Protein AF-A0A954I5B2-F1 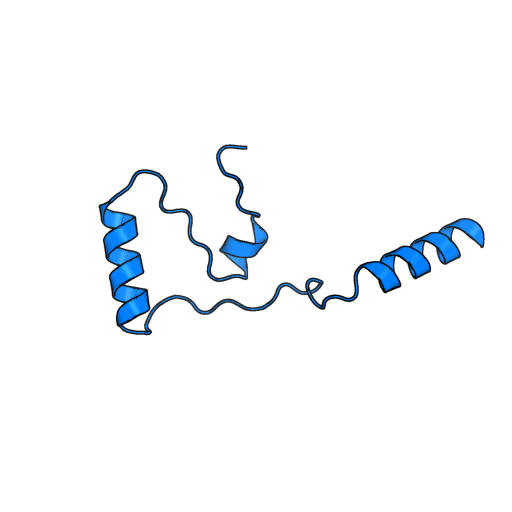(afdb_monomer_lite)

Structure (mmCIF, N/CA/C/O backbone):
data_AF-A0A954I5B2-F1
#
_entry.id   AF-A0A954I5B2-F1
#
loop_
_atom_site.group_PDB
_atom_site.id
_atom_site.type_symbol
_atom_site.label_atom_id
_atom_site.label_alt_id
_atom_site.label_comp_id
_atom_site.label_asym_id
_atom_site.label_entity_id
_atom_site.label_seq_id
_atom_site.pdbx_PDB_ins_code
_atom_site.Cartn_x
_atom_site.Cartn_y
_atom_site.Cartn_z
_atom_site.occupancy
_atom_site.B_iso_or_equiv
_atom_site.auth_seq_id
_atom_site.auth_comp_id
_atom_site.auth_asym_id
_atom_site.auth_atom_id
_atom_site.pdbx_PDB_model_num
ATOM 1 N N . ARG A 1 1 ? -0.324 17.243 0.640 1.00 71.19 1 ARG A N 1
ATOM 2 C CA . ARG A 1 1 ? 0.233 15.964 0.137 1.00 71.19 1 ARG A CA 1
ATOM 3 C C . ARG A 1 1 ?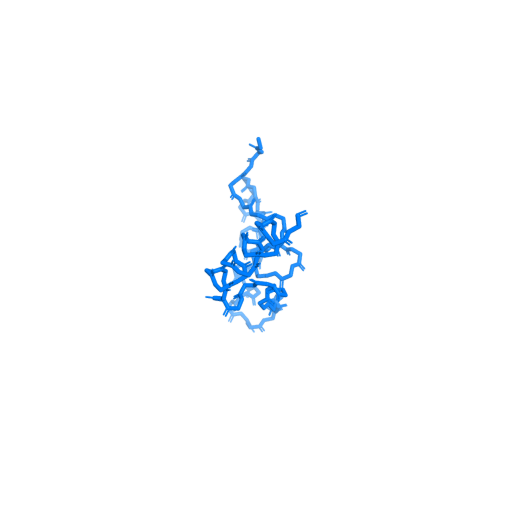 0.281 16.064 -1.377 1.00 71.19 1 ARG A C 1
ATOM 5 O O . ARG A 1 1 ? -0.643 16.636 -1.931 1.00 71.19 1 ARG A O 1
ATOM 12 N N . GLU A 1 2 ? 1.328 15.552 -2.014 1.00 84.56 2 GLU A N 1
ATOM 13 C CA . GLU A 1 2 ? 1.495 15.616 -3.478 1.00 84.56 2 GLU A CA 1
ATOM 14 C C . GLU A 1 2 ? 0.703 14.531 -4.226 1.00 84.56 2 GLU A C 1
ATOM 16 O O . GLU A 1 2 ? 0.525 14.611 -5.435 1.00 84.56 2 GLU A O 1
ATOM 21 N N . ASN A 1 3 ? 0.210 13.516 -3.512 1.00 87.44 3 ASN A N 1
ATOM 22 C CA . ASN A 1 3 ? -0.623 12.441 -4.042 1.00 87.44 3 ASN A CA 1
ATOM 23 C C . ASN A 1 3 ? -1.604 11.932 -2.967 1.00 87.44 3 ASN A C 1
ATOM 25 O O . ASN A 1 3 ? -1.491 12.286 -1.786 1.00 87.44 3 ASN A O 1
ATOM 29 N N . THR A 1 4 ? -2.579 11.126 -3.391 1.00 90.25 4 THR A N 1
ATOM 30 C CA . THR A 1 4 ? -3.616 10.516 -2.540 1.00 90.25 4 THR A CA 1
ATOM 31 C C . THR A 1 4 ? -3.255 9.114 -2.045 1.00 90.25 4 THR A C 1
ATOM 33 O O . THR A 1 4 ? -4.004 8.551 -1.245 1.00 90.25 4 THR A O 1
ATOM 36 N N . GLU A 1 5 ? -2.132 8.545 -2.492 1.00 93.69 5 GLU A N 1
ATOM 37 C CA . GLU A 1 5 ? -1.680 7.231 -2.037 1.00 93.69 5 GLU A CA 1
ATOM 38 C C . GLU A 1 5 ? -1.267 7.269 -0.563 1.00 93.69 5 GLU A C 1
ATOM 40 O O . GLU A 1 5 ? -0.859 8.294 -0.002 1.00 93.69 5 GLU A O 1
ATOM 45 N N . ARG A 1 6 ? -1.365 6.108 0.087 1.00 93.06 6 ARG A N 1
ATOM 46 C CA . ARG A 1 6 ? -0.879 5.923 1.454 1.00 93.06 6 ARG A CA 1
ATOM 47 C C . ARG A 1 6 ? 0.548 5.382 1.363 1.00 93.06 6 ARG A C 1
ATOM 49 O O . ARG A 1 6 ? 0.751 4.416 0.645 1.00 93.06 6 ARG A O 1
ATOM 56 N N . PRO A 1 7 ? 1.537 5.908 2.105 1.00 94.12 7 PRO A N 1
ATOM 57 C CA . PRO A 1 7 ? 2.916 5.412 2.017 1.00 94.12 7 PRO A CA 1
ATOM 58 C C . PRO A 1 7 ? 3.038 3.880 2.124 1.00 94.12 7 PRO A C 1
ATOM 60 O O . PRO A 1 7 ? 3.778 3.266 1.361 1.00 94.12 7 PRO A O 1
ATOM 63 N N . VAL A 1 8 ? 2.219 3.266 2.986 1.00 95.00 8 VAL A N 1
ATOM 64 C CA . VAL A 1 8 ? 2.167 1.811 3.192 1.00 95.00 8 VAL A CA 1
ATOM 65 C C . VAL A 1 8 ? 1.750 1.017 1.943 1.00 95.00 8 VAL A C 1
ATOM 67 O O . VAL A 1 8 ? 2.246 -0.083 1.721 1.00 95.00 8 VAL A O 1
ATOM 70 N N . THR A 1 9 ? 0.901 1.567 1.064 1.00 94.81 9 THR A N 1
ATOM 71 C CA . THR A 1 9 ? 0.504 0.874 -0.178 1.00 94.81 9 THR A CA 1
ATOM 72 C C . THR A 1 9 ? 1.636 0.840 -1.200 1.00 94.81 9 THR A C 1
ATOM 74 O O . THR A 1 9 ? 1.621 -0.010 -2.088 1.00 94.81 9 THR A O 1
ATOM 77 N N . VAL A 1 10 ? 2.631 1.723 -1.062 1.00 95.44 10 VAL A N 1
ATOM 78 C CA . VAL A 1 10 ? 3.830 1.757 -1.907 1.00 95.44 10 VAL A CA 1
ATOM 79 C C . VAL A 1 10 ? 4.939 0.869 -1.347 1.00 95.44 10 VAL A C 1
ATOM 81 O O . VAL A 1 10 ? 5.588 0.165 -2.126 1.00 95.44 10 VAL A O 1
ATOM 84 N N . SER A 1 11 ? 5.157 0.911 -0.026 1.00 94.56 11 SER A N 1
ATOM 85 C CA . SER A 1 11 ? 6.225 0.161 0.648 1.00 94.56 11 SER A CA 1
ATOM 86 C C . SER A 1 11 ? 5.894 -1.315 0.856 1.00 94.56 11 SER A C 1
ATOM 88 O O . SER A 1 11 ? 6.768 -2.156 0.678 1.00 94.56 11 SER A O 1
ATOM 90 N N . GLU A 1 12 ? 4.652 -1.635 1.219 1.00 95.75 12 GLU A N 1
ATOM 91 C CA . GLU A 1 12 ? 4.209 -3.008 1.498 1.00 95.75 12 GLU A CA 1
ATOM 92 C C . GLU A 1 12 ? 3.271 -3.540 0.415 1.00 95.75 12 GLU A C 1
ATOM 94 O O . GLU A 1 12 ? 3.272 -4.734 0.130 1.00 95.75 12 GLU A O 1
ATOM 99 N N . GLY A 1 13 ? 2.485 -2.660 -0.208 1.00 94.75 13 GLY A N 1
ATOM 100 C CA . GLY A 1 13 ? 1.559 -3.017 -1.277 1.00 94.75 13 GLY A CA 1
ATOM 101 C C . GLY A 1 13 ? 2.179 -3.008 -2.679 1.00 94.75 13 GLY A C 1
ATOM 102 O O . GLY A 1 13 ? 3.391 -2.926 -2.888 1.00 94.75 13 GLY A O 1
ATOM 103 N N . THR A 1 14 ? 1.309 -3.087 -3.683 1.00 95.75 14 THR A N 1
ATOM 104 C CA . THR A 1 14 ? 1.700 -3.090 -5.099 1.00 95.75 14 THR A CA 1
ATOM 105 C C . THR A 1 14 ? 1.639 -1.708 -5.753 1.00 95.75 14 THR A C 1
ATOM 107 O O . THR A 1 14 ? 2.054 -1.586 -6.903 1.00 95.75 14 THR A O 1
ATOM 110 N N . SER A 1 15 ? 1.163 -0.660 -5.066 1.00 95.25 15 SER A N 1
ATOM 111 C CA . SER A 1 15 ? 1.066 0.687 -5.649 1.00 95.25 15 SER A CA 1
ATOM 112 C C . SER A 1 15 ? 2.451 1.236 -5.989 1.00 95.25 15 SER A C 1
ATOM 114 O O . SER A 1 15 ? 3.390 1.103 -5.205 1.00 95.25 15 SER A O 1
ATOM 116 N N . THR A 1 16 ? 2.585 1.917 -7.126 1.00 95.81 16 THR A N 1
ATOM 117 C CA . THR A 1 16 ? 3.812 2.642 -7.488 1.00 95.81 16 THR A CA 1
ATOM 118 C C . THR A 1 16 ? 3.463 4.011 -8.046 1.00 95.81 16 THR A C 1
ATOM 120 O O . THR A 1 16 ? 2.701 4.139 -9.003 1.00 95.81 16 THR A O 1
ATOM 123 N N . LEU A 1 17 ? 4.037 5.051 -7.443 1.00 94.94 17 LEU A N 1
ATOM 124 C CA . LEU A 1 17 ? 3.850 6.429 -7.879 1.00 94.94 17 LEU A CA 1
ATOM 125 C C . LEU A 1 17 ? 4.661 6.687 -9.153 1.00 94.94 17 LEU A C 1
ATOM 127 O O . LEU A 1 17 ? 5.877 6.867 -9.108 1.00 94.94 17 LEU A O 1
ATOM 131 N N . CYS A 1 18 ? 3.975 6.732 -10.294 1.00 94.81 18 CYS A N 1
ATOM 132 C CA . CYS A 1 18 ? 4.601 6.996 -11.594 1.00 94.81 18 CYS A CA 1
ATOM 133 C C . CYS A 1 18 ? 4.793 8.500 -11.874 1.00 94.81 18 CYS A C 1
ATOM 135 O O . CYS A 1 18 ? 5.599 8.877 -12.727 1.00 94.81 18 CYS A O 1
ATOM 137 N N . GLY A 1 19 ? 4.078 9.370 -11.147 1.00 91.44 19 GLY A N 1
ATOM 138 C CA . GLY A 1 19 ? 4.017 10.804 -11.439 1.00 91.44 19 GLY A CA 1
ATOM 139 C C . GLY A 1 19 ? 3.514 11.068 -12.864 1.00 91.44 19 GLY A C 1
ATOM 140 O O . GLY A 1 19 ? 2.745 10.281 -13.408 1.00 91.44 19 GLY A O 1
ATOM 141 N N . ASN A 1 20 ? 4.000 12.141 -13.491 1.00 93.69 20 ASN A N 1
ATOM 142 C CA . ASN A 1 20 ? 3.684 12.490 -14.885 1.00 93.69 20 ASN A CA 1
ATOM 143 C C . ASN A 1 20 ? 4.682 11.886 -15.897 1.00 93.69 20 ASN A C 1
ATOM 145 O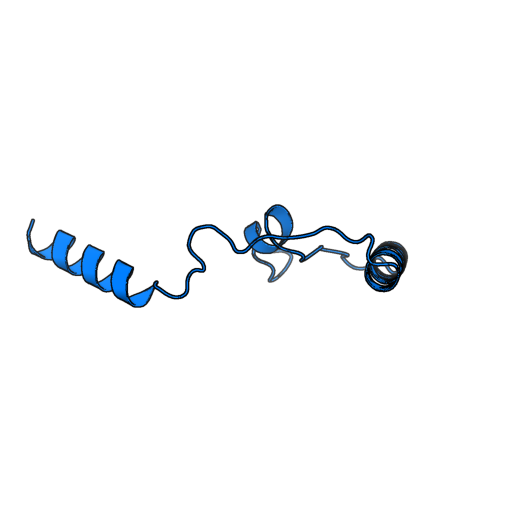 O . ASN A 1 20 ? 4.992 12.507 -16.910 1.00 93.69 20 ASN A O 1
ATOM 149 N N . SER A 1 21 ? 5.240 10.704 -15.616 1.00 96.94 21 SER A N 1
ATOM 150 C CA . SER A 1 21 ? 6.221 10.053 -16.493 1.00 96.94 21 SER A CA 1
ATOM 151 C C . SER A 1 21 ? 5.580 8.912 -17.281 1.00 96.94 21 SER A C 1
ATOM 153 O O . SER A 1 21 ? 5.290 7.848 -16.731 1.00 96.94 21 SER A O 1
ATOM 155 N N . ALA A 1 22 ? 5.405 9.125 -18.587 1.00 97.19 22 ALA A N 1
ATOM 156 C CA . ALA A 1 22 ? 4.931 8.089 -19.505 1.00 97.19 22 ALA A CA 1
ATOM 157 C C . ALA A 1 22 ? 5.901 6.896 -19.576 1.00 97.19 22 ALA A C 1
ATOM 159 O O . ALA A 1 22 ? 5.461 5.753 -19.635 1.00 97.19 22 ALA A O 1
ATOM 160 N N . GLU A 1 23 ? 7.209 7.150 -19.493 1.00 98.00 23 GLU A N 1
ATOM 161 C CA . GLU A 1 23 ? 8.242 6.105 -19.490 1.00 98.00 23 GLU A CA 1
ATOM 162 C C . GLU A 1 23 ? 8.121 5.177 -18.276 1.00 98.00 23 GLU A C 1
ATOM 164 O O . GLU A 1 23 ? 8.157 3.957 -18.425 1.00 98.00 23 GLU A O 1
ATOM 169 N N . LYS A 1 24 ? 7.919 5.734 -17.072 1.00 97.38 24 LYS A N 1
ATOM 170 C CA . LYS A 1 24 ? 7.704 4.926 -15.860 1.00 97.38 24 LYS A CA 1
ATOM 171 C C . LYS A 1 24 ? 6.423 4.105 -15.947 1.00 97.38 24 LYS A C 1
ATOM 173 O O . LYS A 1 24 ? 6.407 2.955 -15.515 1.00 97.38 24 LYS A O 1
ATOM 178 N N . LEU A 1 25 ? 5.361 4.688 -16.504 1.00 97.12 25 LEU A N 1
ATOM 179 C CA . LEU A 1 25 ? 4.096 3.985 -16.696 1.00 97.12 25 LEU A CA 1
ATOM 180 C C . LEU A 1 25 ? 4.261 2.793 -17.649 1.00 97.12 25 LEU A C 1
ATOM 182 O O . LEU A 1 25 ? 3.841 1.689 -17.311 1.00 97.12 25 LEU A O 1
ATOM 186 N N . ASP A 1 26 ? 4.894 3.002 -18.806 1.00 98.19 26 ASP A N 1
ATOM 187 C CA . ASP A 1 26 ? 5.143 1.952 -19.800 1.00 98.19 26 ASP A CA 1
ATOM 188 C C . ASP A 1 26 ? 6.038 0.832 -19.245 1.00 98.19 26 ASP A C 1
ATOM 190 O O . ASP A 1 26 ? 5.729 -0.349 -19.413 1.00 98.19 26 ASP A O 1
ATOM 194 N N . LEU A 1 27 ? 7.099 1.190 -18.513 1.00 98.06 27 LEU A N 1
ATOM 195 C CA . LEU A 1 27 ? 7.979 0.228 -17.848 1.00 98.06 27 LEU A CA 1
ATOM 196 C C . LEU A 1 27 ? 7.197 -0.689 -16.899 1.00 98.06 27 LEU A C 1
ATOM 198 O O . LEU A 1 27 ? 7.235 -1.911 -17.045 1.00 98.06 27 LEU A O 1
ATOM 202 N N . HIS A 1 28 ? 6.458 -0.110 -15.951 1.00 97.62 28 HIS A N 1
ATOM 203 C CA . HIS A 1 28 ? 5.725 -0.892 -14.958 1.00 97.62 28 HIS A CA 1
ATOM 204 C C . HIS A 1 28 ? 4.572 -1.684 -15.575 1.00 97.62 28 HIS A C 1
ATOM 206 O O . HIS A 1 28 ? 4.299 -2.804 -15.147 1.00 97.62 28 HIS A O 1
ATOM 212 N N . LEU A 1 29 ? 3.928 -1.157 -16.620 1.00 97.81 29 LEU A N 1
ATOM 213 C CA . LEU A 1 29 ? 2.911 -1.896 -17.363 1.00 97.81 29 LEU A CA 1
ATOM 214 C C . LEU A 1 29 ? 3.496 -3.164 -17.999 1.00 97.81 29 LEU A C 1
ATOM 216 O O . LEU A 1 29 ? 2.900 -4.235 -17.884 1.00 97.81 29 LEU A O 1
ATOM 220 N N . LYS A 1 30 ? 4.678 -3.075 -18.620 1.00 98.44 30 LYS A N 1
ATOM 221 C CA . LYS A 1 30 ? 5.367 -4.239 -19.199 1.00 98.44 30 LYS A CA 1
ATOM 222 C C . LYS A 1 30 ? 5.718 -5.282 -18.142 1.00 98.44 30 LYS A C 1
ATOM 224 O O . LYS A 1 30 ? 5.485 -6.466 -18.367 1.00 98.44 30 LYS A O 1
ATOM 229 N N . GLU A 1 31 ? 6.220 -4.859 -16.984 1.00 98.31 31 GLU A N 1
ATOM 230 C CA . GLU A 1 31 ? 6.521 -5.760 -15.864 1.00 98.31 31 GLU A CA 1
ATOM 231 C C . GLU A 1 31 ? 5.265 -6.478 -15.339 1.00 98.31 31 GLU A C 1
ATOM 233 O O . GLU A 1 31 ? 5.314 -7.672 -15.036 1.00 98.31 31 GLU A O 1
ATOM 238 N N . ILE A 1 32 ? 4.128 -5.774 -15.254 1.00 97.62 32 ILE A N 1
ATOM 239 C CA . ILE A 1 32 ? 2.841 -6.355 -14.839 1.00 97.62 32 ILE A CA 1
ATOM 240 C C . ILE A 1 32 ? 2.397 -7.421 -15.841 1.00 97.62 32 ILE A C 1
ATOM 242 O O . ILE A 1 32 ? 2.068 -8.537 -15.441 1.00 97.62 32 ILE A O 1
ATOM 246 N N . LEU A 1 33 ? 2.429 -7.103 -17.137 1.00 98.19 33 LEU A N 1
ATOM 247 C CA . LEU A 1 33 ? 2.024 -8.031 -18.195 1.00 98.19 33 LEU A CA 1
ATOM 248 C C . LEU A 1 33 ? 2.952 -9.249 -18.298 1.00 98.19 33 LEU A C 1
ATOM 250 O O . LEU A 1 33 ? 2.489 -10.344 -18.606 1.00 98.19 33 LEU A O 1
ATOM 254 N N . ALA A 1 34 ? 4.243 -9.078 -18.006 1.00 98.31 34 ALA A N 1
ATOM 255 C CA . ALA A 1 34 ? 5.218 -10.166 -17.954 1.00 98.31 34 ALA A CA 1
ATOM 256 C C . ALA A 1 34 ? 5.143 -11.000 -16.659 1.00 98.31 34 ALA A C 1
ATOM 258 O O . ALA A 1 34 ? 5.828 -12.015 -16.543 1.00 98.31 34 ALA A O 1
ATOM 259 N N . GLY A 1 35 ? 4.347 -10.581 -15.667 1.00 97.50 35 GLY A N 1
ATOM 260 C CA . GLY A 1 35 ? 4.275 -11.233 -14.357 1.00 97.50 35 GLY A CA 1
ATOM 261 C C . GLY A 1 35 ? 5.537 -11.064 -13.501 1.00 97.50 35 GLY A C 1
ATOM 262 O O . GLY A 1 35 ? 5.708 -11.781 -12.515 1.00 97.50 35 GLY A O 1
ATOM 263 N N . THR A 1 36 ? 6.421 -10.129 -13.861 1.00 97.94 36 THR A N 1
ATOM 264 C CA . THR A 1 36 ? 7.683 -9.840 -13.158 1.00 97.94 36 THR A CA 1
ATOM 265 C C . THR A 1 36 ? 7.580 -8.638 -12.226 1.00 97.94 36 THR A C 1
ATOM 267 O O . THR A 1 36 ? 8.565 -8.266 -11.590 1.00 97.94 36 THR A O 1
ATOM 270 N N . TYR A 1 37 ? 6.405 -8.013 -12.144 1.00 97.56 37 TYR A N 1
ATOM 271 C CA . TYR A 1 37 ? 6.177 -6.874 -11.266 1.00 97.56 37 TYR A CA 1
ATOM 272 C C . TYR A 1 37 ? 6.324 -7.226 -9.783 1.00 97.56 37 TYR A C 1
ATOM 274 O O . TYR A 1 37 ? 6.173 -8.382 -9.373 1.00 97.56 37 TYR A O 1
ATOM 282 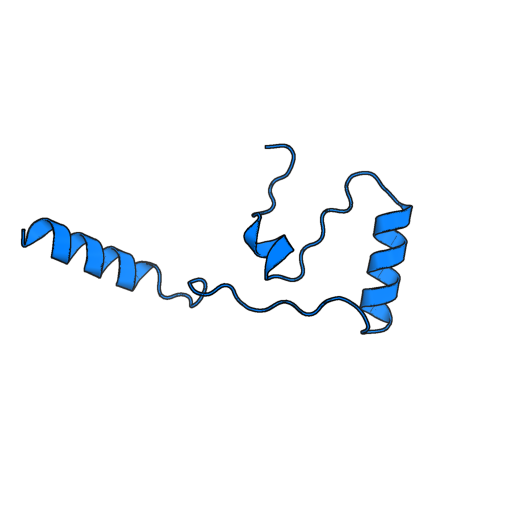N N . LYS A 1 38 ? 6.587 -6.202 -8.959 1.00 94.56 38 LYS A N 1
ATOM 283 C CA . LYS A 1 38 ? 6.734 -6.375 -7.511 1.00 94.56 38 LYS A CA 1
ATOM 284 C C . LYS A 1 38 ? 5.494 -7.040 -6.908 1.00 94.56 38 LYS A C 1
ATOM 286 O O . LYS A 1 38 ? 4.357 -6.714 -7.253 1.00 94.56 38 LYS A O 1
ATOM 291 N N . ARG A 1 39 ? 5.721 -7.951 -5.961 1.00 95.25 39 ARG A N 1
ATOM 292 C CA . ARG A 1 39 ? 4.659 -8.543 -5.143 1.00 95.25 39 ARG A CA 1
ATOM 293 C C . ARG A 1 39 ? 4.528 -7.749 -3.856 1.00 95.25 39 ARG A C 1
ATOM 295 O O . ARG A 1 39 ? 5.524 -7.517 -3.180 1.00 95.25 39 ARG A O 1
ATOM 302 N N . GLY A 1 40 ? 3.305 -7.343 -3.547 1.00 94.81 40 GLY A N 1
ATOM 303 C CA . GLY A 1 40 ? 2.970 -6.737 -2.267 1.00 94.81 40 GLY A CA 1
ATOM 304 C C . GLY A 1 40 ? 2.411 -7.765 -1.291 1.00 94.81 40 GLY A C 1
ATOM 305 O O . GLY A 1 40 ? 2.059 -8.885 -1.668 1.00 94.81 40 GLY A O 1
ATOM 306 N N . GLN A 1 41 ? 2.285 -7.345 -0.044 1.00 95.25 41 GLN A N 1
ATOM 307 C CA . GLN A 1 41 ? 1.578 -8.042 1.019 1.00 95.25 41 GLN A CA 1
ATOM 308 C C . GLN A 1 41 ? 0.486 -7.137 1.588 1.00 95.25 41 GLN A C 1
ATOM 310 O O . GLN A 1 41 ? 0.517 -5.915 1.431 1.00 95.25 41 GLN A O 1
ATOM 315 N N . CYS A 1 42 ? -0.506 -7.747 2.232 1.00 94.19 42 CYS A N 1
ATOM 316 C CA . CYS A 1 42 ? -1.484 -6.987 2.994 1.00 94.19 42 CYS A CA 1
ATOM 317 C C . CYS A 1 42 ? -0.783 -6.372 4.217 1.00 94.19 42 CYS A C 1
ATOM 319 O O . CYS A 1 42 ? -0.154 -7.129 4.959 1.00 94.19 42 CYS A O 1
ATOM 321 N N . PRO A 1 43 ? -0.897 -5.052 4.454 1.00 94.38 43 PRO A N 1
ATOM 322 C CA . PRO A 1 43 ? -0.325 -4.436 5.643 1.00 94.38 43 PRO A CA 1
ATOM 323 C C . PRO A 1 43 ? -0.845 -5.049 6.945 1.00 94.38 43 PRO A C 1
ATOM 325 O O . PRO A 1 43 ? -2.000 -5.480 7.014 1.00 94.38 43 PRO A O 1
ATOM 328 N N . GLU A 1 44 ? -0.009 -5.022 7.987 1.00 92.12 44 GLU A N 1
ATOM 329 C CA . GLU A 1 44 ? -0.167 -5.781 9.244 1.00 92.12 44 GLU A CA 1
ATOM 330 C C . GLU A 1 44 ? -1.522 -5.586 9.958 1.00 92.12 44 GLU A C 1
ATOM 332 O O . GLU A 1 44 ? -1.994 -6.476 10.657 1.00 92.12 44 GLU A O 1
ATOM 337 N N . LEU A 1 45 ? -2.217 -4.467 9.740 1.00 93.88 45 LEU A N 1
ATOM 338 C CA . LEU A 1 45 ? -3.496 -4.149 10.398 1.00 93.88 45 LEU A CA 1
ATOM 339 C C . LEU A 1 45 ? -4.664 -3.957 9.423 1.00 93.88 45 LEU A C 1
ATOM 341 O O . LEU A 1 45 ? -5.736 -3.482 9.807 1.00 93.88 45 LEU A O 1
ATOM 345 N N . TRP A 1 46 ? -4.475 -4.319 8.155 1.00 94.50 46 TRP A N 1
ATOM 346 C CA . TRP A 1 46 ? -5.512 -4.284 7.118 1.00 94.50 46 TRP A CA 1
ATOM 347 C C . TRP A 1 46 ? -6.283 -5.609 7.038 1.00 94.50 46 TRP A C 1
ATOM 349 O O . TRP A 1 46 ? -6.748 -6.035 5.989 1.00 94.50 46 TRP A O 1
ATOM 359 N N . ASP A 1 47 ? -6.464 -6.245 8.189 1.00 95.44 47 ASP A N 1
ATOM 360 C CA . ASP A 1 47 ? -7.129 -7.535 8.377 1.00 95.44 47 ASP A CA 1
ATOM 361 C C . ASP A 1 47 ? -8.669 -7.446 8.443 1.00 95.44 47 ASP A C 1
ATOM 363 O O . ASP A 1 47 ? -9.341 -8.431 8.742 1.00 95.44 47 ASP A O 1
ATOM 367 N N . GLY A 1 48 ? -9.240 -6.256 8.229 1.00 96.75 48 GLY A N 1
ATOM 368 C CA . GLY A 1 48 ? -10.682 -6.011 8.319 1.00 96.75 48 GLY A CA 1
ATOM 369 C C . GLY A 1 48 ? -11.246 -5.950 9.745 1.00 96.75 48 GLY A C 1
ATOM 370 O O . GLY A 1 48 ? -12.453 -5.795 9.908 1.00 96.75 48 GLY A O 1
ATOM 371 N N . LYS A 1 49 ? -10.413 -6.013 10.792 1.00 97.62 49 LYS A N 1
ATOM 372 C CA . LYS A 1 49 ? -10.860 -6.049 12.201 1.00 97.62 49 LYS A CA 1
ATOM 373 C C . LYS A 1 49 ? -10.779 -4.698 12.918 1.00 97.62 49 LYS A C 1
ATOM 375 O O . LYS A 1 49 ? -10.697 -4.642 14.144 1.00 97.62 49 LYS A O 1
ATOM 380 N N . ALA A 1 50 ? -10.820 -3.596 12.170 1.00 97.81 50 ALA A N 1
ATOM 381 C CA . ALA A 1 50 ? -10.708 -2.251 12.736 1.00 97.81 50 ALA A CA 1
ATOM 382 C C . ALA A 1 50 ? -11.801 -1.957 13.778 1.00 97.81 50 ALA A C 1
ATOM 384 O O . ALA A 1 50 ? -11.495 -1.419 14.835 1.00 97.81 50 ALA A O 1
ATOM 385 N N . ALA A 1 51 ? -13.050 -2.353 13.511 1.00 98.00 51 ALA A N 1
ATOM 386 C CA . ALA A 1 51 ? -14.164 -2.122 14.431 1.00 98.00 51 ALA A CA 1
ATOM 387 C C . ALA A 1 51 ? -13.945 -2.788 15.800 1.00 98.00 51 ALA A C 1
ATOM 389 O O . ALA A 1 51 ? -14.159 -2.145 16.821 1.00 98.00 51 ALA A O 1
ATOM 390 N N . ILE A 1 52 ? -13.462 -4.037 15.816 1.00 98.06 52 ILE A N 1
ATOM 391 C CA . ILE A 1 52 ? -13.181 -4.786 17.051 1.00 98.06 52 ILE A CA 1
ATOM 392 C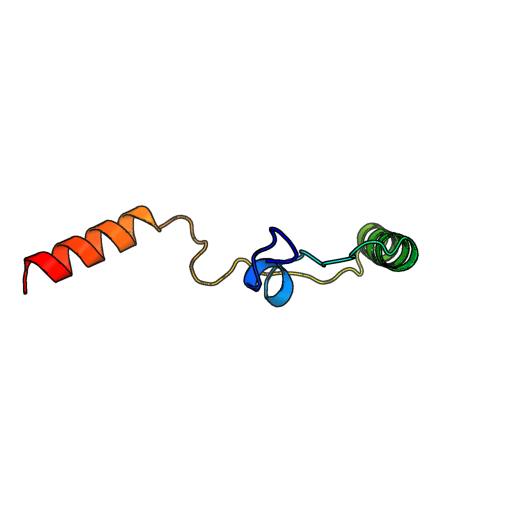 C . ILE A 1 52 ? -12.105 -4.058 17.861 1.00 98.06 52 ILE A C 1
ATOM 394 O O . ILE A 1 52 ? -12.346 -3.700 19.007 1.00 98.06 52 ILE A O 1
ATOM 398 N N . ARG A 1 53 ? -10.975 -3.716 17.225 1.00 97.69 53 ARG A N 1
ATOM 399 C CA . ARG A 1 53 ? -9.887 -2.978 17.888 1.00 97.69 53 ARG A CA 1
ATOM 400 C C . ARG A 1 53 ? -10.329 -1.627 18.452 1.00 97.69 53 ARG A C 1
ATOM 402 O O . ARG A 1 53 ? -9.844 -1.220 19.501 1.00 97.69 53 ARG A O 1
ATOM 409 N N . ILE A 1 54 ? -11.221 -0.918 17.756 1.00 97.62 54 ILE A N 1
ATOM 410 C CA . ILE A 1 54 ? -11.753 0.364 18.238 1.00 97.62 54 ILE A CA 1
ATOM 411 C C . ILE A 1 54 ? -12.599 0.154 19.496 1.00 97.62 54 ILE A C 1
ATOM 413 O O . ILE A 1 54 ? -12.431 0.897 20.459 1.00 97.62 54 ILE A O 1
ATOM 417 N N . VAL A 1 55 ? -13.492 -0.840 19.502 1.00 98.00 55 VAL A N 1
ATOM 418 C CA . VAL A 1 55 ? -14.314 -1.148 20.682 1.00 98.00 55 VAL A CA 1
ATOM 419 C C . VAL A 1 55 ? -13.429 -1.534 21.865 1.00 98.00 55 VAL A C 1
ATOM 421 O O . VAL A 1 55 ? -13.621 -0.985 22.946 1.00 98.00 55 VAL A O 1
ATOM 424 N N . ASP A 1 56 ? -12.428 -2.391 21.655 1.00 97.38 56 ASP A N 1
ATOM 425 C CA . ASP A 1 56 ? -11.497 -2.811 22.708 1.00 97.38 56 ASP A CA 1
ATOM 426 C C . ASP A 1 56 ? -10.770 -1.607 23.335 1.00 97.38 56 ASP A C 1
ATOM 428 O O . ASP A 1 56 ? -10.754 -1.463 24.557 1.00 97.38 56 ASP A O 1
ATOM 432 N N . ALA A 1 57 ? -10.260 -0.684 22.510 1.00 96.88 57 ALA A N 1
ATOM 433 C CA . ALA A 1 57 ? -9.576 0.522 22.982 1.00 96.88 57 ALA A CA 1
ATOM 434 C C . ALA A 1 57 ? -10.501 1.477 23.762 1.00 96.88 57 ALA A C 1
ATOM 436 O O . ALA A 1 57 ? -10.078 2.100 24.735 1.00 96.88 57 ALA A O 1
ATOM 437 N N . LEU A 1 58 ? -11.771 1.601 23.355 1.00 97.81 58 LEU A N 1
ATOM 438 C CA . LEU A 1 58 ? -12.755 2.406 24.087 1.00 97.81 58 LEU A CA 1
ATOM 439 C C . LEU A 1 58 ? -13.085 1.785 25.449 1.00 97.81 58 LEU A C 1
ATOM 441 O O . LEU A 1 58 ? -13.148 2.505 26.443 1.00 97.81 58 LEU A O 1
ATOM 445 N N . MET A 1 59 ? -13.260 0.462 25.505 1.00 97.25 59 MET A N 1
ATOM 446 C CA . MET A 1 59 ? -13.527 -0.257 26.754 1.00 97.25 59 MET A CA 1
ATOM 447 C C . MET A 1 59 ? -12.349 -0.141 27.729 1.00 97.25 59 MET A C 1
ATOM 449 O O . MET A 1 59 ? -12.568 0.138 28.911 1.00 97.25 59 MET A O 1
ATOM 453 N N . GLU A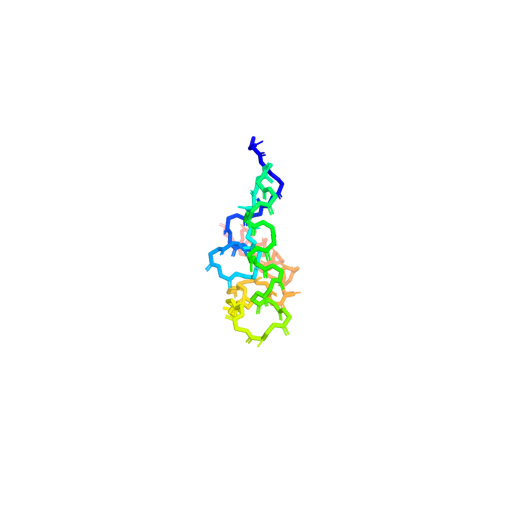 1 60 ? -11.116 -0.281 27.233 1.00 96.31 60 GLU A N 1
ATOM 454 C CA . GLU A 1 60 ? -9.888 -0.074 28.010 1.00 96.31 60 GLU A CA 1
ATOM 455 C C . GLU A 1 60 ? -9.824 1.347 28.584 1.00 96.31 60 GLU A C 1
ATOM 457 O O . GLU A 1 60 ? -9.608 1.518 29.782 1.00 96.31 60 GLU A O 1
ATOM 462 N N . PHE A 1 61 ? -10.115 2.363 27.765 1.00 94.12 61 PHE A N 1
ATOM 463 C CA . PHE A 1 61 ? -10.111 3.760 28.199 1.00 94.12 61 PHE A CA 1
ATOM 464 C C . PHE A 1 61 ? -11.156 4.064 29.284 1.00 94.12 61 PHE A C 1
ATOM 466 O O . PHE A 1 61 ? -10.884 4.845 30.187 1.00 94.12 61 PHE A O 1
ATOM 473 N N . THR A 1 62 ? -12.350 3.463 29.216 1.00 88.06 62 THR A N 1
ATOM 474 C CA . THR A 1 62 ? -13.428 3.713 30.198 1.00 88.06 62 THR A CA 1
ATOM 475 C C . THR A 1 62 ? -13.302 2.931 31.503 1.00 88.06 62 THR A C 1
ATOM 477 O O . THR A 1 62 ? -13.999 3.244 32.465 1.00 88.06 62 THR A O 1
ATOM 480 N N . THR A 1 63 ? -12.466 1.891 31.526 1.00 80.06 63 THR A N 1
ATOM 481 C CA . THR A 1 63 ? -12.254 1.045 32.715 1.00 80.06 63 THR A CA 1
ATOM 482 C C . THR A 1 63 ? -11.077 1.544 33.567 1.00 80.06 63 THR A C 1
ATOM 484 O O . THR A 1 63 ? -10.860 1.037 34.668 1.00 80.06 63 THR A O 1
ATOM 487 N N . SER A 1 64 ? -10.336 2.541 33.069 1.00 58.56 64 SER A N 1
ATOM 488 C CA . SER A 1 64 ? -9.248 3.226 33.771 1.00 58.56 64 SER A CA 1
ATOM 489 C C . SER A 1 64 ? -9.705 4.524 34.429 1.00 58.56 64 SER A C 1
ATOM 491 O O . SER A 1 64 ? -9.011 4.907 35.398 1.00 58.56 64 SER A O 1
#

Sequence (64 aa):
RENTERPVTVSEGTSTLCGNSAEKLDLHLKEILAGTYKRGQCPELWDGKAAIRIVDALMEFTTS

Radius of gyration: 18.03 Å; chains: 1; bounding box: 23×27×54 Å

pLDDT: mean 94.39, std 6.35, range [58.56, 98.44]

Foldseek 3Di:
DLDPDDVCCCVQNQDDCPDPDPVSVVVQVVCVVVVNGDHHDDPPPNPPCPVVVVVVVVVVVVVD

Secondary structure (DSSP, 8-state):
---S--HHHHHTSS----TT-HHHHHHHHHHHHTT-SPPP---TT-SS-HHHHHHHHHHHHHH-